Protein AF-A0AA41Q8I5-F1 (afdb_monomer_lite)

Structure (mmCIF, N/CA/C/O backbone):
data_AF-A0AA41Q8I5-F1
#
_entry.id   AF-A0AA41Q8I5-F1
#
loop_
_atom_site.group_PDB
_atom_site.id
_atom_site.type_symbol
_atom_site.label_atom_id
_atom_site.label_alt_id
_atom_site.label_comp_id
_atom_site.label_asym_id
_atom_site.label_entity_id
_atom_site.label_seq_id
_atom_site.pdbx_PDB_ins_code
_atom_site.Cartn_x
_atom_site.Cartn_y
_atom_site.Cartn_z
_atom_site.occupancy
_atom_site.B_iso_or_equiv
_atom_site.auth_seq_id
_atom_site.auth_comp_id
_atom_site.auth_asym_id
_atom_site.auth_atom_id
_atom_site.pdbx_PDB_model_num
ATOM 1 N N . MET A 1 1 ? 11.319 -5.796 -13.216 1.00 34.56 1 MET A N 1
ATOM 2 C CA . MET A 1 1 ? 9.983 -6.245 -13.662 1.00 34.56 1 MET A CA 1
ATOM 3 C C . MET A 1 1 ? 8.968 -5.634 -12.709 1.00 34.56 1 MET A C 1
ATOM 5 O O . MET A 1 1 ? 9.312 -5.513 -11.533 1.00 34.56 1 MET A O 1
ATOM 9 N N . PRO A 1 2 ? 7.808 -5.140 -13.178 1.00 45.84 2 PRO A N 1
ATOM 10 C CA . PRO A 1 2 ? 6.743 -4.727 -12.265 1.00 45.84 2 PRO A CA 1
ATOM 11 C C . PRO A 1 2 ? 6.380 -5.919 -11.369 1.00 45.84 2 PRO A C 1
ATOM 13 O O . PRO A 1 2 ? 6.624 -7.061 -11.747 1.00 45.84 2 PRO A O 1
ATOM 16 N N . ALA A 1 3 ? 5.860 -5.678 -10.165 1.00 55.50 3 ALA A N 1
ATOM 17 C CA . ALA A 1 3 ? 5.406 -6.766 -9.304 1.00 55.50 3 ALA A CA 1
ATOM 18 C C . ALA A 1 3 ? 4.260 -7.511 -10.017 1.00 55.50 3 ALA A C 1
ATOM 20 O O . ALA A 1 3 ? 3.119 -7.052 -10.015 1.00 55.50 3 ALA A O 1
ATOM 21 N N . GLU A 1 4 ? 4.589 -8.603 -10.706 1.00 51.53 4 GLU A N 1
ATOM 22 C CA . GLU A 1 4 ? 3.679 -9.475 -11.452 1.00 51.53 4 GLU A CA 1
ATOM 23 C C . GLU A 1 4 ? 3.068 -10.490 -10.486 1.00 51.53 4 GLU A C 1
ATOM 25 O O . GLU A 1 4 ? 3.480 -11.640 -10.391 1.00 51.53 4 GLU A O 1
ATOM 30 N N . GLY A 1 5 ? 2.098 -10.023 -9.709 1.00 62.78 5 GLY A N 1
ATOM 31 C CA . GLY A 1 5 ? 1.254 -10.867 -8.871 1.00 62.78 5 GLY A CA 1
ATOM 32 C C . GLY A 1 5 ? -0.169 -10.317 -8.834 1.00 62.78 5 GLY A C 1
ATOM 33 O O . GLY A 1 5 ? -0.370 -9.159 -9.217 1.00 62.78 5 GLY A O 1
ATOM 34 N N . PRO A 1 6 ? -1.159 -11.092 -8.370 1.00 67.38 6 PRO A N 1
ATOM 35 C CA . PRO A 1 6 ? -2.497 -10.566 -8.111 1.00 67.38 6 PRO A CA 1
ATOM 36 C C . PRO A 1 6 ? -2.423 -9.355 -7.173 1.00 67.38 6 PRO A C 1
ATOM 38 O O . PRO A 1 6 ? -1.449 -9.192 -6.427 1.00 67.38 6 PRO A O 1
ATOM 41 N N . GLU A 1 7 ? -3.400 -8.456 -7.258 1.00 69.56 7 GLU A N 1
ATOM 42 C CA . GLU A 1 7 ? -3.511 -7.383 -6.271 1.00 69.56 7 GLU A CA 1
ATOM 43 C C . GLU A 1 7 ? -3.689 -8.017 -4.886 1.00 69.56 7 GLU A C 1
ATOM 45 O O . GLU A 1 7 ? -4.508 -8.928 -4.745 1.00 69.56 7 GLU A O 1
ATOM 50 N N . PRO A 1 8 ? -2.868 -7.626 -3.895 1.00 73.50 8 PRO A N 1
ATOM 51 C CA . 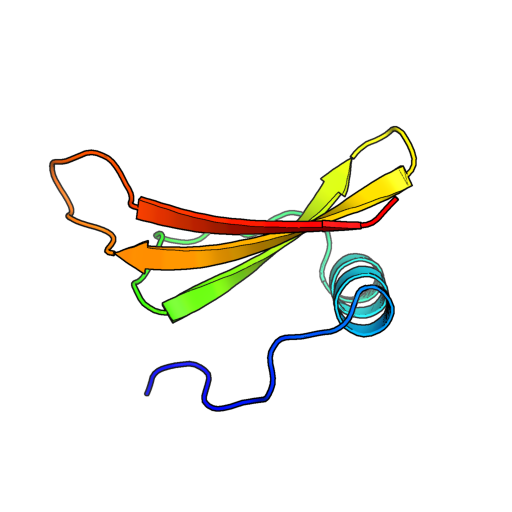PRO A 1 8 ? -2.932 -8.214 -2.568 1.00 73.50 8 PRO A CA 1
ATOM 52 C C . PRO A 1 8 ? -4.300 -7.933 -1.953 1.00 73.50 8 PRO A C 1
ATOM 54 O O . PRO A 1 8 ? -4.863 -6.849 -2.117 1.00 73.50 8 PRO A O 1
ATOM 57 N N . THR A 1 9 ? -4.832 -8.917 -1.240 1.00 80.00 9 THR A N 1
ATOM 58 C CA . THR A 1 9 ? -6.064 -8.749 -0.471 1.00 80.00 9 THR A CA 1
ATOM 59 C C . THR A 1 9 ? -5.789 -7.981 0.827 1.00 80.00 9 THR A C 1
ATOM 61 O O . THR A 1 9 ? -4.632 -7.753 1.198 1.00 80.00 9 THR A O 1
ATOM 64 N N . ARG A 1 10 ? -6.847 -7.598 1.559 1.00 80.62 10 ARG A N 1
ATOM 65 C CA . ARG A 1 10 ? -6.719 -6.986 2.895 1.00 80.62 10 ARG A CA 1
ATOM 66 C C . ARG A 1 10 ? -5.800 -7.808 3.801 1.00 80.62 10 ARG A C 1
ATOM 68 O O . ARG A 1 10 ? -4.939 -7.240 4.467 1.00 80.62 10 ARG A O 1
ATOM 75 N N . ASP A 1 11 ? -5.977 -9.127 3.798 1.00 81.38 11 ASP A N 1
ATOM 76 C CA . ASP A 1 11 ? -5.223 -10.047 4.649 1.00 81.38 11 ASP A CA 1
ATOM 77 C C . ASP A 1 11 ? -3.746 -10.118 4.237 1.00 81.38 11 ASP A C 1
ATOM 79 O O . ASP A 1 11 ? -2.867 -9.984 5.087 1.00 81.38 11 ASP A O 1
ATOM 83 N N . ASP A 1 12 ? -3.455 -10.177 2.931 1.00 82.44 12 ASP A N 1
ATOM 84 C CA . ASP A 1 12 ? -2.079 -10.107 2.419 1.00 82.44 12 ASP A CA 1
ATOM 85 C C . ASP A 1 12 ? -1.382 -8.810 2.846 1.00 82.44 12 ASP A C 1
ATOM 87 O O . ASP A 1 12 ? -0.219 -8.829 3.259 1.00 82.44 12 ASP A O 1
ATOM 91 N N . CYS A 1 13 ? -2.086 -7.675 2.765 1.00 79.25 13 CYS A N 1
ATOM 92 C CA . CYS A 1 13 ? -1.545 -6.391 3.196 1.00 79.25 13 CYS A CA 1
ATOM 93 C C . CYS A 1 13 ? -1.342 -6.329 4.713 1.00 79.25 13 CYS A C 1
ATOM 95 O O . CYS A 1 13 ? -0.286 -5.882 5.159 1.00 79.25 13 CYS A O 1
ATOM 97 N N . ALA A 1 14 ? -2.302 -6.802 5.508 1.00 79.50 14 ALA A N 1
ATOM 98 C CA . ALA A 1 14 ? -2.184 -6.846 6.963 1.00 79.50 14 ALA A CA 1
ATOM 99 C C . ALA A 1 14 ? -1.018 -7.744 7.406 1.00 79.50 14 ALA A C 1
ATOM 101 O O . ALA A 1 14 ? -0.201 -7.338 8.234 1.00 79.50 14 ALA A O 1
ATOM 102 N N . GLN A 1 15 ? -0.871 -8.922 6.794 1.00 81.12 15 GLN A N 1
ATOM 103 C CA . GLN A 1 15 ? 0.262 -9.815 7.027 1.00 81.12 15 GLN A CA 1
ATOM 104 C C . GLN A 1 15 ? 1.588 -9.182 6.592 1.00 81.12 15 GLN A C 1
ATOM 106 O O . GLN A 1 15 ? 2.593 -9.305 7.294 1.00 81.12 15 GLN A O 1
ATOM 111 N N . ALA A 1 16 ? 1.619 -8.488 5.450 1.00 76.44 16 ALA A N 1
ATOM 112 C CA . ALA A 1 16 ? 2.815 -7.798 4.978 1.00 76.44 16 ALA A CA 1
ATOM 113 C C . ALA A 1 16 ? 3.249 -6.681 5.939 1.00 76.44 16 ALA A C 1
ATOM 115 O O . ALA A 1 16 ? 4.439 -6.590 6.239 1.00 76.44 16 ALA A O 1
ATOM 116 N N . ILE A 1 17 ? 2.305 -5.889 6.458 1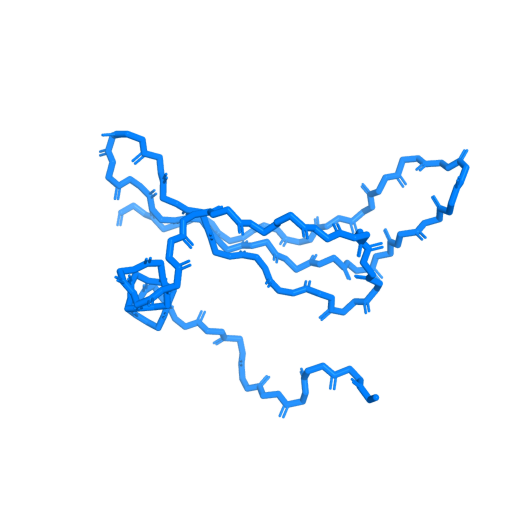.00 76.00 17 ILE A N 1
ATOM 117 C CA . ILE A 1 17 ? 2.560 -4.835 7.453 1.00 76.00 17 ILE A CA 1
ATOM 118 C C . ILE A 1 17 ? 3.037 -5.452 8.768 1.00 76.00 17 ILE A C 1
ATOM 120 O O . ILE A 1 17 ? 4.060 -5.032 9.298 1.00 76.00 17 ILE A O 1
ATOM 124 N N . ALA A 1 18 ? 2.373 -6.501 9.257 1.00 76.88 18 ALA A N 1
ATOM 125 C CA . ALA A 1 18 ? 2.795 -7.204 10.467 1.00 76.88 18 ALA A CA 1
ATOM 126 C C . ALA A 1 18 ? 4.210 -7.799 10.334 1.00 76.88 18 ALA A C 1
ATOM 128 O O . ALA A 1 18 ? 4.968 -7.843 11.300 1.00 76.88 18 ALA A O 1
ATOM 129 N N . LYS A 1 19 ? 4.587 -8.243 9.127 1.00 73.75 19 LYS A N 1
ATOM 130 C CA . LYS A 1 19 ? 5.877 -8.889 8.853 1.00 73.75 19 LYS A CA 1
ATOM 131 C C . LYS A 1 19 ? 7.016 -7.913 8.543 1.00 73.75 19 LYS A C 1
ATOM 133 O O . LYS A 1 19 ? 8.167 -8.239 8.823 1.00 73.75 19 LYS A O 1
ATOM 138 N N . ARG A 1 20 ? 6.737 -6.775 7.897 1.00 66.62 20 ARG A N 1
ATOM 139 C CA . ARG A 1 20 ? 7.754 -5.828 7.389 1.00 66.62 20 ARG A CA 1
ATOM 140 C C . ARG A 1 20 ? 7.686 -4.430 8.015 1.00 66.62 20 ARG A C 1
ATOM 142 O O . ARG A 1 20 ? 8.611 -3.656 7.797 1.00 66.62 20 ARG A O 1
ATOM 149 N N . GLY A 1 21 ? 6.646 -4.126 8.790 1.00 62.38 21 GLY A N 1
ATOM 150 C CA . GLY A 1 21 ? 6.333 -2.781 9.272 1.00 62.38 21 GLY A CA 1
ATOM 151 C C . GLY A 1 21 ? 5.632 -1.916 8.215 1.00 62.38 21 GLY A C 1
ATOM 152 O O . GLY A 1 21 ? 5.592 -2.253 7.031 1.00 62.38 21 GLY A O 1
ATOM 153 N N . SER A 1 22 ? 5.082 -0.779 8.650 1.00 59.84 22 SER A N 1
ATOM 154 C CA . SER A 1 22 ? 4.394 0.207 7.794 1.00 59.84 22 SER A CA 1
ATOM 155 C C . SER A 1 22 ? 5.357 1.111 7.004 1.00 59.84 22 SER A C 1
ATOM 157 O O . SER A 1 22 ? 4.930 1.947 6.208 1.00 59.84 22 SER A O 1
ATOM 159 N N . GLU A 1 23 ? 6.666 0.978 7.224 1.00 49.12 23 GLU A N 1
ATOM 160 C CA . GLU A 1 23 ? 7.679 1.899 6.711 1.00 49.12 23 GLU A CA 1
ATOM 161 C C . GLU A 1 23 ? 8.249 1.426 5.370 1.00 49.12 23 GLU A C 1
ATOM 163 O O . GLU A 1 23 ? 9.235 0.693 5.289 1.00 49.12 23 GLU A O 1
ATOM 168 N N . SER A 1 24 ? 7.654 1.899 4.277 1.00 55.12 24 SER A N 1
ATOM 169 C CA . SER A 1 24 ? 8.274 1.815 2.951 1.00 55.12 24 SER A CA 1
ATOM 170 C C . SER A 1 24 ? 9.216 3.005 2.736 1.00 55.12 24 SER A C 1
ATOM 172 O O . SER A 1 24 ? 8.914 3.924 1.977 1.00 55.12 24 SER A O 1
ATOM 174 N N . SER A 1 25 ? 10.368 3.004 3.410 1.00 45.41 25 SER A N 1
ATOM 175 C CA . SER A 1 25 ? 11.440 3.983 3.172 1.00 45.41 25 SER A CA 1
ATOM 176 C C . SER A 1 25 ? 12.166 3.654 1.864 1.00 45.41 25 SER A C 1
ATOM 178 O O . SER A 1 25 ? 13.182 2.963 1.842 1.00 45.41 25 SER A O 1
ATOM 180 N N . GLY A 1 26 ? 11.620 4.116 0.740 1.00 56.12 26 GLY A N 1
ATOM 181 C CA . GLY A 1 26 ? 12.191 3.891 -0.585 1.00 56.12 26 GLY A CA 1
ATOM 182 C C . GLY A 1 26 ? 11.675 4.886 -1.620 1.00 56.12 26 GLY A C 1
ATOM 183 O O . GLY A 1 26 ? 10.581 5.431 -1.493 1.00 56.12 26 GLY A O 1
ATOM 184 N N . LYS A 1 27 ? 12.473 5.139 -2.666 1.00 59.91 27 LYS A N 1
ATOM 185 C CA . LYS A 1 27 ? 12.036 5.950 -3.812 1.00 59.91 27 LYS A CA 1
ATOM 186 C C . LYS A 1 27 ? 10.775 5.322 -4.412 1.00 59.91 27 LYS A C 1
ATOM 188 O O . LYS A 1 27 ? 10.818 4.175 -4.846 1.00 59.91 27 LYS A O 1
ATOM 193 N N . LEU A 1 28 ? 9.686 6.092 -4.456 1.00 66.06 28 LEU A N 1
ATOM 194 C CA . LEU A 1 28 ? 8.436 5.707 -5.109 1.00 66.06 28 LEU A CA 1
ATOM 195 C C . LEU A 1 28 ? 8.731 5.340 -6.572 1.00 66.06 28 LEU A C 1
ATOM 197 O O . LEU A 1 28 ? 9.148 6.192 -7.359 1.00 66.06 28 LEU A O 1
ATOM 201 N N . ALA A 1 29 ? 8.546 4.071 -6.923 1.00 69.56 29 ALA A N 1
ATOM 202 C CA . ALA A 1 29 ? 8.736 3.570 -8.278 1.00 69.56 29 ALA A CA 1
ATOM 203 C C . ALA A 1 29 ? 7.389 3.214 -8.910 1.00 69.56 29 ALA A C 1
ATOM 205 O O . ALA A 1 29 ? 6.447 2.812 -8.226 1.00 69.56 29 ALA A O 1
ATOM 206 N N . GLN A 1 30 ? 7.295 3.333 -10.233 1.00 74.00 30 GLN A N 1
ATOM 207 C CA . GLN A 1 30 ? 6.127 2.848 -10.960 1.00 74.00 30 GLN A CA 1
ATOM 208 C C . GLN A 1 30 ? 5.955 1.338 -10.738 1.00 74.00 30 GLN A C 1
ATOM 210 O O . GLN A 1 30 ? 6.913 0.571 -10.823 1.00 74.00 30 GLN A O 1
ATOM 215 N N . GLY A 1 31 ? 4.725 0.914 -10.454 1.00 74.06 31 GLY A N 1
ATOM 216 C CA . GLY A 1 31 ? 4.388 -0.466 -10.118 1.00 74.06 31 GLY A CA 1
ATOM 217 C C . GLY A 1 31 ? 4.703 -0.855 -8.673 1.00 74.06 31 GLY A C 1
ATOM 218 O O . GLY A 1 31 ? 4.502 -2.018 -8.319 1.00 74.06 31 GLY A O 1
ATOM 219 N N . MET A 1 32 ? 5.177 0.082 -7.843 1.00 76.81 32 MET A N 1
ATOM 220 C CA . MET A 1 32 ? 5.368 -0.160 -6.417 1.00 76.81 32 MET A CA 1
ATOM 221 C C . MET A 1 32 ? 4.018 -0.326 -5.721 1.00 76.81 32 MET A C 1
ATOM 223 O O . MET A 1 32 ? 3.043 0.359 -6.036 1.00 76.81 32 MET A O 1
ATOM 227 N N . ARG A 1 33 ? 3.989 -1.267 -4.784 1.00 78.25 33 ARG A N 1
ATOM 228 C CA . ARG A 1 33 ? 2.821 -1.683 -4.017 1.00 78.25 33 ARG A CA 1
ATOM 229 C C . ARG A 1 33 ? 3.081 -1.356 -2.559 1.00 78.25 33 ARG A C 1
ATOM 231 O O . ARG A 1 33 ? 4.087 -1.810 -2.019 1.00 78.25 33 ARG A O 1
ATOM 238 N N . VAL A 1 34 ? 2.212 -0.562 -1.953 1.00 76.94 34 VAL A N 1
ATOM 239 C CA . VAL A 1 34 ? 2.344 -0.108 -0.570 1.00 76.94 34 VAL A CA 1
ATOM 240 C C . VAL A 1 34 ? 1.091 -0.516 0.183 1.00 76.94 34 VAL A C 1
ATOM 242 O O . VAL A 1 34 ? -0.018 -0.210 -0.240 1.00 76.94 34 VAL A O 1
ATOM 245 N N . CYS A 1 35 ? 1.279 -1.213 1.293 1.00 80.50 35 CYS A N 1
ATOM 246 C CA . CYS A 1 35 ? 0.220 -1.519 2.240 1.00 80.50 35 CYS A CA 1
ATOM 247 C C . CYS A 1 35 ? 0.385 -0.582 3.431 1.00 80.50 35 CYS A C 1
ATOM 249 O O . CYS A 1 35 ? 1.477 -0.481 3.989 1.00 80.50 35 CYS A O 1
ATOM 251 N N . ILE A 1 36 ? -0.685 0.105 3.802 1.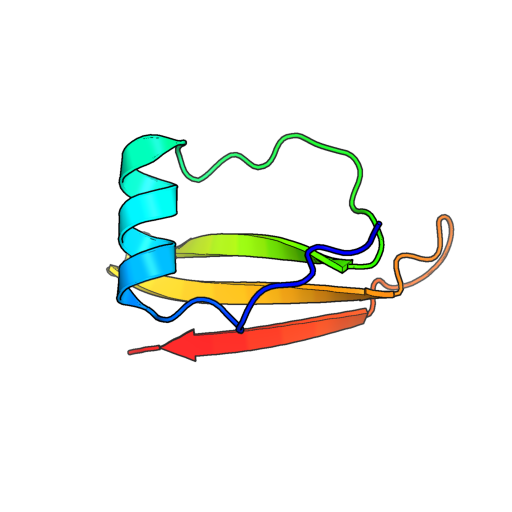00 78.25 36 ILE A N 1
ATOM 252 C CA . ILE A 1 36 ? -0.729 1.015 4.940 1.00 78.25 36 ILE A CA 1
ATOM 253 C C . ILE A 1 36 ? -1.858 0.551 5.847 1.00 78.25 36 ILE A C 1
ATOM 255 O O . ILE A 1 36 ? -2.936 0.205 5.376 1.00 78.25 36 ILE A O 1
ATOM 259 N N . GLN A 1 37 ? -1.613 0.548 7.149 1.00 79.12 37 GLN A N 1
ATOM 260 C CA . GLN A 1 37 ? -2.659 0.406 8.148 1.00 79.12 37 GLN A CA 1
ATOM 261 C C . GLN A 1 37 ? -2.722 1.724 8.909 1.00 79.12 37 GLN A C 1
ATOM 263 O O . GLN A 1 37 ? -1.685 2.234 9.337 1.00 79.12 37 GLN A O 1
ATOM 268 N N . THR A 1 38 ? -3.910 2.313 9.005 1.00 75.12 38 THR A N 1
ATOM 269 C CA . THR A 1 38 ? -4.116 3.503 9.832 1.00 75.12 38 THR A CA 1
ATOM 270 C C . THR A 1 38 ? -4.165 3.099 11.303 1.00 75.12 38 THR A C 1
ATOM 272 O O . THR A 1 38 ? -4.455 1.947 11.626 1.00 75.12 38 THR A O 1
ATOM 275 N N . GLU A 1 39 ? -3.916 4.043 12.211 1.00 73.69 39 GLU A N 1
ATOM 276 C CA . GLU A 1 39 ? -4.027 3.789 13.658 1.00 73.69 39 GLU A CA 1
ATOM 277 C C . GLU A 1 39 ? -5.446 3.358 14.075 1.00 73.69 39 GLU A C 1
ATOM 279 O O . GLU A 1 39 ? -5.617 2.672 15.077 1.00 73.69 39 GLU A O 1
ATOM 284 N N . GLU A 1 40 ? -6.456 3.688 13.267 1.00 77.75 40 GLU A N 1
ATOM 285 C CA . GLU A 1 40 ? -7.847 3.252 13.437 1.00 77.75 40 GLU A CA 1
ATOM 286 C C . GLU A 1 40 ? -8.098 1.793 12.999 1.00 77.75 40 GLU A C 1
ATOM 288 O O . GLU A 1 40 ? -9.204 1.288 13.165 1.00 77.75 40 GLU A O 1
ATOM 293 N N . GLY A 1 41 ? -7.098 1.094 12.447 1.00 76.56 41 GLY A N 1
ATOM 294 C CA . GLY A 1 41 ? -7.201 -0.307 12.012 1.00 76.56 41 GLY A CA 1
ATOM 295 C C . GLY A 1 41 ? -7.661 -0.504 10.562 1.00 76.56 41 GLY A C 1
ATOM 296 O O . GLY A 1 41 ? -7.737 -1.642 10.083 1.00 76.56 41 GLY A O 1
ATOM 297 N N . HIS A 1 42 ? -7.907 0.582 9.825 1.00 80.19 42 HIS A N 1
ATOM 298 C CA . HIS A 1 42 ? -8.248 0.511 8.407 1.00 80.19 42 HIS A CA 1
ATOM 299 C C . HIS A 1 42 ? -7.018 0.124 7.595 1.00 80.19 42 HIS A C 1
ATOM 301 O O . HIS A 1 42 ? -5.926 0.658 7.790 1.00 80.19 42 HIS A O 1
ATOM 307 N N . THR A 1 43 ? -7.189 -0.819 6.673 1.00 80.69 43 THR A N 1
ATOM 308 C CA . THR A 1 43 ? -6.101 -1.266 5.799 1.00 80.69 43 THR A CA 1
A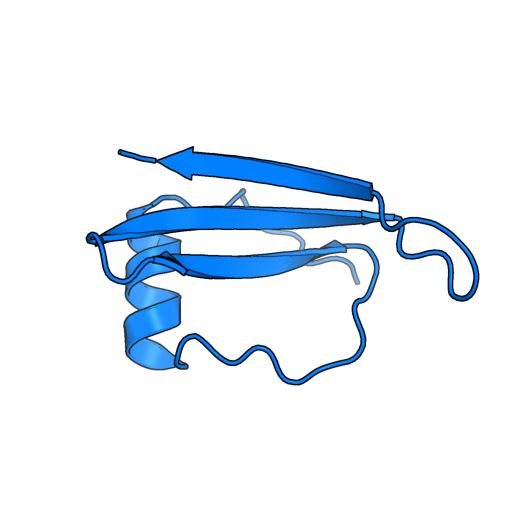TOM 309 C C . THR A 1 43 ? -6.306 -0.648 4.427 1.00 80.69 43 THR A C 1
ATOM 311 O O . THR A 1 43 ? -7.364 -0.796 3.821 1.00 80.69 43 THR A O 1
ATOM 314 N N . ALA A 1 44 ? -5.290 0.043 3.931 1.00 80.50 44 ALA A N 1
ATOM 315 C CA . ALA A 1 44 ? -5.267 0.633 2.609 1.00 80.50 44 ALA A CA 1
ATOM 316 C C . ALA A 1 44 ? -4.132 0.027 1.788 1.00 80.50 44 ALA A C 1
ATOM 318 O O . ALA A 1 44 ? -3.003 -0.139 2.251 1.00 80.50 44 ALA A O 1
ATOM 319 N N . TYR A 1 45 ? -4.433 -0.266 0.537 1.00 81.94 45 TYR A N 1
ATOM 320 C CA . TYR A 1 45 ? -3.472 -0.673 -0.464 1.00 81.94 45 TYR A CA 1
ATOM 321 C C . TYR A 1 45 ? -3.337 0.417 -1.512 1.00 81.94 45 TYR A C 1
ATOM 323 O O . TYR A 1 45 ? -4.324 0.900 -2.059 1.00 81.94 45 TYR A O 1
ATOM 331 N N . LEU A 1 46 ? -2.098 0.799 -1.793 1.00 79.88 46 LEU A N 1
ATOM 332 C CA . LEU A 1 46 ? -1.742 1.799 -2.781 1.00 79.88 46 LEU A CA 1
ATOM 333 C C . LEU A 1 46 ? -0.848 1.159 -3.834 1.00 79.88 46 LEU A C 1
ATOM 335 O O . LEU A 1 46 ? 0.207 0.595 -3.530 1.00 79.88 46 LEU A O 1
ATOM 339 N N . ARG A 1 47 ? -1.230 1.313 -5.095 1.00 81.38 47 ARG A N 1
ATOM 340 C CA . ARG A 1 47 ? -0.418 0.940 -6.245 1.00 81.38 47 ARG A CA 1
ATOM 341 C C . ARG A 1 47 ? 0.001 2.194 -6.985 1.00 81.38 47 ARG A C 1
ATOM 343 O O . ARG A 1 47 ? -0.830 2.976 -7.425 1.00 81.38 47 ARG A O 1
ATOM 350 N N . ILE A 1 48 ? 1.301 2.379 -7.167 1.00 79.25 48 ILE A N 1
ATOM 351 C CA . ILE A 1 48 ? 1.820 3.542 -7.886 1.00 79.25 48 ILE A CA 1
ATOM 352 C C . ILE A 1 48 ? 1.724 3.286 -9.386 1.00 79.25 48 ILE A C 1
ATOM 354 O O . ILE A 1 48 ? 2.550 2.575 -9.962 1.00 79.25 48 ILE A O 1
ATOM 358 N N . SER A 1 49 ? 0.726 3.877 -10.030 1.00 73.31 49 SER A N 1
ATOM 359 C CA . SER A 1 49 ? 0.483 3.729 -11.468 1.00 73.31 49 SER A CA 1
ATOM 360 C C . SER A 1 49 ? 1.453 4.591 -12.287 1.00 73.31 49 SER A C 1
ATOM 362 O O . SER A 1 49 ? 1.888 4.173 -13.360 1.00 73.31 49 SER A O 1
ATOM 364 N N . ALA A 1 50 ? 1.871 5.751 -11.756 1.00 65.69 50 ALA A N 1
ATOM 365 C CA . ALA A 1 50 ? 2.910 6.598 -12.345 1.00 65.69 50 ALA A CA 1
ATOM 366 C C . ALA A 1 50 ? 3.639 7.456 -11.293 1.00 65.69 50 ALA A C 1
ATOM 368 O O . ALA A 1 50 ? 3.011 8.179 -10.519 1.00 65.69 50 ALA A O 1
ATOM 369 N N . ALA A 1 51 ? 4.976 7.436 -11.322 1.00 63.06 51 ALA A N 1
ATOM 370 C CA . ALA A 1 51 ? 5.836 8.281 -10.489 1.00 63.06 51 ALA A CA 1
ATOM 371 C C . ALA A 1 51 ? 6.728 9.183 -11.364 1.00 63.06 51 ALA A C 1
ATOM 373 O O . ALA A 1 51 ? 7.900 8.870 -11.588 1.00 63.06 51 ALA A O 1
ATOM 374 N N . PRO A 1 52 ? 6.207 10.295 -11.913 1.00 59.00 52 PRO A N 1
ATOM 375 C CA . PRO A 1 52 ? 7.058 11.271 -12.576 1.00 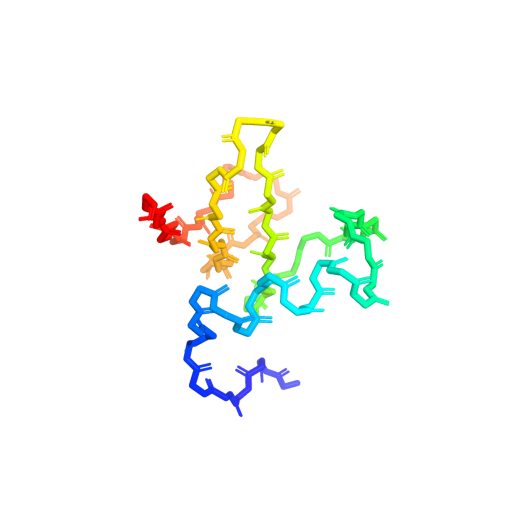59.00 52 PRO A CA 1
ATOM 376 C C . PRO A 1 52 ? 7.936 11.977 -11.535 1.00 59.00 52 PRO A C 1
ATOM 378 O O . PRO A 1 52 ? 7.443 12.575 -10.585 1.00 59.00 52 PRO A O 1
ATOM 381 N N . THR A 1 53 ? 9.251 11.978 -11.746 1.00 63.00 53 THR A N 1
ATOM 382 C CA . THR A 1 53 ? 10.265 12.550 -10.833 1.00 63.00 53 THR A CA 1
ATOM 383 C C . THR A 1 53 ? 10.146 14.065 -10.590 1.00 63.00 53 THR A C 1
ATOM 385 O O . THR A 1 53 ? 10.917 14.611 -9.805 1.00 63.00 53 THR A O 1
ATOM 388 N N . ARG A 1 54 ? 9.208 14.760 -11.256 1.00 60.41 54 ARG A N 1
ATOM 389 C CA . ARG A 1 54 ? 8.974 16.216 -11.148 1.00 60.41 54 ARG A CA 1
ATOM 390 C C . ARG A 1 54 ? 7.489 16.640 -11.150 1.00 60.41 54 ARG A C 1
ATOM 392 O O . ARG A 1 54 ? 7.214 17.823 -11.329 1.00 60.41 54 ARG A O 1
ATOM 399 N N . LYS A 1 55 ? 6.524 15.718 -11.014 1.00 63.31 55 LYS A N 1
ATOM 400 C CA . LYS A 1 55 ? 5.071 16.019 -11.038 1.00 63.31 55 LYS A CA 1
ATOM 401 C C . LYS A 1 55 ? 4.300 15.200 -9.994 1.00 63.31 55 LYS A C 1
ATOM 403 O O . LYS A 1 55 ? 4.870 14.320 -9.360 1.00 63.31 55 LYS A O 1
ATOM 408 N N . ALA A 1 56 ? 3.009 15.509 -9.836 1.00 64.94 56 ALA A N 1
ATOM 409 C CA . ALA A 1 56 ? 2.071 14.753 -9.008 1.00 64.94 56 ALA A CA 1
ATOM 410 C C . ALA A 1 56 ? 2.146 13.244 -9.306 1.00 64.94 56 ALA A C 1
ATOM 412 O O . ALA A 1 56 ? 2.148 12.827 -10.467 1.00 64.94 56 ALA A O 1
ATOM 413 N N . VAL A 1 57 ? 2.224 12.442 -8.245 1.00 69.75 57 VAL A N 1
ATOM 414 C CA . VAL A 1 57 ? 2.231 10.977 -8.316 1.00 69.75 57 VAL A CA 1
ATOM 415 C C . VAL A 1 57 ? 0.795 10.510 -8.512 1.00 69.75 57 VAL A C 1
ATOM 417 O O . VAL A 1 57 ? -0.098 10.954 -7.797 1.00 69.75 57 VAL A O 1
ATOM 420 N N . THR A 1 58 ? 0.570 9.628 -9.483 1.00 73.75 58 THR A N 1
ATOM 421 C CA . THR A 1 58 ? -0.733 8.979 -9.665 1.00 73.75 58 THR A CA 1
ATOM 422 C C . THR A 1 58 ? -0.663 7.589 -9.061 1.00 73.75 58 THR A C 1
ATOM 424 O O . THR A 1 58 ? 0.235 6.809 -9.394 1.00 73.75 58 THR A O 1
ATOM 427 N N . PHE A 1 59 ? -1.601 7.295 -8.169 1.00 74.56 59 PHE A N 1
ATOM 428 C CA . PHE A 1 59 ? -1.711 6.009 -7.505 1.00 74.56 59 PHE A CA 1
ATOM 429 C C . PHE A 1 59 ? -3.166 5.551 -7.466 1.00 74.56 59 PHE A C 1
ATOM 431 O O . PHE A 1 59 ? -4.086 6.360 -7.364 1.00 74.56 59 PHE A O 1
ATOM 438 N N . GLU A 1 60 ? -3.350 4.242 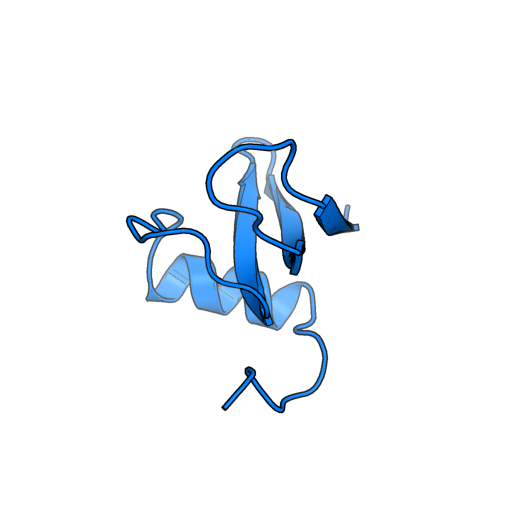-7.538 1.00 79.06 60 GLU A N 1
ATOM 439 C CA . GLU A 1 60 ? -4.622 3.567 -7.328 1.00 79.06 60 GLU A CA 1
ATOM 440 C C . GLU A 1 60 ? -4.686 3.130 -5.866 1.00 79.06 60 GLU A C 1
ATOM 442 O O . GLU A 1 60 ? -3.785 2.444 -5.382 1.00 79.06 60 GLU A O 1
ATOM 447 N N . ALA A 1 61 ? -5.723 3.573 -5.157 1.00 77.31 61 ALA A N 1
ATOM 448 C CA . ALA A 1 61 ? -5.932 3.272 -3.749 1.00 77.31 61 ALA A CA 1
ATOM 449 C C . ALA A 1 61 ? -7.149 2.363 -3.584 1.00 77.31 61 ALA A C 1
ATOM 451 O O . ALA A 1 61 ? -8.242 2.706 -4.027 1.00 77.31 61 ALA A O 1
ATOM 452 N N . THR A 1 62 ? -6.965 1.230 -2.914 1.00 81.12 62 THR A N 1
ATOM 453 C CA . THR A 1 62 ? -8.053 0.386 -2.419 1.00 81.12 62 THR A CA 1
ATOM 454 C C . THR A 1 62 ? -8.064 0.487 -0.905 1.00 81.12 62 THR A C 1
ATOM 456 O O . THR A 1 62 ? -7.083 0.132 -0.256 1.00 81.12 62 THR A O 1
ATOM 459 N N . VAL A 1 63 ? -9.153 0.999 -0.341 1.00 78.69 63 VAL A N 1
ATOM 460 C CA . VAL A 1 63 ? -9.343 1.081 1.110 1.00 78.69 63 VAL A CA 1
ATOM 461 C C . VAL A 1 63 ? -10.341 0.007 1.511 1.00 78.69 63 VAL A C 1
ATOM 463 O O . VAL A 1 63 ? -11.412 -0.094 0.915 1.00 78.69 63 VAL A O 1
ATOM 466 N N . TRP A 1 64 ? -9.968 -0.799 2.497 1.00 77.31 64 TRP A N 1
ATOM 467 C CA . TRP A 1 64 ? -10.838 -1.796 3.102 1.00 77.31 64 TRP A CA 1
ATOM 468 C C . TRP A 1 64 ? -11.245 -1.328 4.502 1.00 77.31 64 TRP A C 1
ATOM 470 O O . TRP A 1 64 ? -10.378 -0.918 5.281 1.00 77.31 64 TRP A O 1
ATOM 480 N N . GLU A 1 65 ? -12.542 -1.418 4.811 1.00 67.56 65 GLU A N 1
ATOM 481 C CA . GLU A 1 65 ? -13.078 -1.239 6.173 1.00 67.56 65 GLU A CA 1
ATOM 482 C C . GLU A 1 65 ? -12.724 -2.438 7.056 1.00 67.56 65 GLU A C 1
ATOM 484 O O . GLU A 1 65 ? -12.859 -3.583 6.562 1.00 67.56 65 GLU A O 1
#

Radius of gyration: 11.95 Å; chains: 1; bounding box: 25×27×27 Å

Secondary structure (DSSP, 8-state):
----SPPPPHHHHHHHHHHH-S---S---TT-EEEEE-TTS-EEEEEEEE--TTSPPEEEEEEE-

Foldseek 3Di:
DQPPDPQDDQVSLVVCCVVPNQDPPDDDDQNDWHWHADPVRKIKIKHFNDDDVPDDTDIDMDIDD

Organism: NCBI:txid2908204

pLDDT: mean 70.69, std 10.62, range [34.56, 82.44]

Sequence (65 aa):
MPAEGPEPTRDDCAQAIAKRGSESSGKLAQGMRVCIQTEEGHTAYLRISAAPTRKAVTFEATVWE